Protein AF-A0AAD9SPM8-F1 (afdb_monomer_lite)

Organism: Phomopsis amygdali (NCBI:txid1214568)

pLDDT: mean 78.29, std 19.08, range [30.72, 96.81]

Foldseek 3Di:
DDDDDDPDPPPWDKDKDFDAFDADAAQPFWGKTKIWIATPDDPPDGDDIDIWIKTKLFLRRHDLQDPPDRHGDDSVCVSVVVLVVVQVVLVVCVVVVVCVPPHFAWPHKDKDWDFDADPNDTDIGIMIMTITHDDPDDDVVNVDDPPDDDPPPDPDSPDDDPPD

Radius of gyration: 18.99 Å; chains: 1; bounding box: 51×57×56 Å

Secondary structure (DSSP, 8-state):
-------------EEEEEEEEEE--TTSSSEEEEEEEEE---TT-PPPPEEEEEEEE-GGGS-SB-SSSS-B--HHHHHHHHHHHHHHHHHHHHHTT-HHHHS--EEEEEEEEEEEEETTEEEEEEEEEEEEE---SPPHHHHS---S--TT--S-TT---S--

Structure (mmCIF, N/CA/C/O backbone):
data_AF-A0AAD9SPM8-F1
#
_entry.id   AF-A0AAD9SPM8-F1
#
loop_
_atom_site.group_PDB
_atom_site.id
_atom_site.type_symbol
_atom_site.label_atom_id
_atom_site.label_alt_id
_atom_site.label_comp_id
_atom_site.label_asym_id
_atom_site.label_entity_id
_atom_site.label_seq_id
_atom_site.pdbx_PDB_ins_code
_atom_site.Cartn_x
_atom_site.Cartn_y
_atom_site.Cartn_z
_atom_site.occupancy
_atom_site.B_iso_or_equiv
_atom_site.auth_seq_id
_atom_site.auth_comp_id
_atom_site.auth_asym_id
_atom_site.auth_atom_id
_atom_site.pdbx_PDB_model_num
ATOM 1 N N . MET A 1 1 ? -11.235 36.082 13.589 1.00 33.00 1 MET A N 1
ATOM 2 C CA . MET A 1 1 ? -10.482 35.138 14.438 1.00 33.00 1 MET A CA 1
ATOM 3 C C . MET A 1 1 ? -10.648 33.766 13.798 1.00 33.00 1 MET A C 1
ATOM 5 O O . MET A 1 1 ? -11.686 33.150 13.967 1.00 33.00 1 MET A O 1
ATOM 9 N N . VAL A 1 2 ? -9.714 33.380 12.925 1.00 30.72 2 VAL A N 1
ATOM 10 C CA . VAL A 1 2 ? -9.731 32.100 12.198 1.00 30.72 2 VAL A CA 1
ATOM 11 C C . VAL A 1 2 ? -8.387 31.457 12.500 1.00 30.72 2 VAL A C 1
ATOM 13 O O . VAL A 1 2 ? -7.361 31.912 12.003 1.00 30.72 2 VAL A O 1
ATOM 16 N N . THR A 1 3 ? -8.370 30.498 13.417 1.00 35.12 3 THR A N 1
ATOM 17 C CA . THR A 1 3 ? -7.163 29.739 13.745 1.00 35.12 3 THR A CA 1
ATOM 18 C C . THR A 1 3 ? -7.046 28.573 12.776 1.00 35.12 3 THR A C 1
ATOM 20 O O . THR A 1 3 ? -7.935 27.724 12.725 1.00 35.12 3 THR A O 1
ATOM 23 N N . SER A 1 4 ? -5.955 28.578 12.007 1.00 40.25 4 SER A N 1
ATOM 24 C CA . SER A 1 4 ? -5.495 27.496 11.138 1.00 40.25 4 SER A CA 1
ATOM 25 C C . SER A 1 4 ? -5.651 26.127 11.795 1.00 40.25 4 SER A C 1
ATOM 27 O O . SER A 1 4 ? -5.135 25.897 12.889 1.00 40.25 4 SER A O 1
ATOM 29 N N . GLY A 1 5 ? -6.322 25.212 11.096 1.00 36.94 5 GLY A N 1
ATOM 30 C CA . GLY A 1 5 ? -6.276 23.784 11.380 1.00 36.94 5 GLY A CA 1
ATOM 31 C C . GLY A 1 5 ? -4.933 23.231 10.922 1.00 36.94 5 GLY A C 1
ATOM 32 O O . GLY A 1 5 ? -4.677 23.091 9.733 1.00 36.94 5 GLY A O 1
ATOM 33 N N . ASP A 1 6 ? -4.078 23.004 11.902 1.00 39.72 6 ASP A N 1
ATOM 34 C CA . ASP A 1 6 ? -2.726 22.470 11.842 1.00 39.72 6 ASP A CA 1
ATOM 35 C C . ASP A 1 6 ? -2.682 21.108 11.115 1.00 39.72 6 ASP A C 1
ATOM 37 O O . ASP A 1 6 ? -3.032 20.073 11.687 1.00 39.72 6 ASP A O 1
ATOM 41 N N . THR A 1 7 ? -2.266 21.087 9.844 1.00 44.56 7 THR A N 1
ATOM 42 C CA . THR A 1 7 ? -1.962 19.854 9.098 1.00 44.56 7 THR A CA 1
ATOM 43 C C . THR A 1 7 ? -0.644 19.266 9.613 1.00 44.56 7 THR A C 1
ATOM 45 O O . THR A 1 7 ? 0.377 19.271 8.924 1.00 44.56 7 THR A O 1
ATOM 48 N N . ARG A 1 8 ? -0.624 18.793 10.864 1.00 42.34 8 ARG A N 1
ATOM 49 C CA . ARG A 1 8 ? 0.534 18.078 11.410 1.00 42.34 8 ARG A CA 1
ATOM 50 C C . ARG A 1 8 ? 0.630 16.724 10.727 1.00 42.34 8 ARG A C 1
ATOM 52 O O . ARG A 1 8 ? -0.195 15.848 10.976 1.00 42.34 8 ARG A O 1
ATOM 59 N N . PHE A 1 9 ? 1.673 16.528 9.927 1.00 42.69 9 PHE A N 1
ATOM 60 C CA . PHE A 1 9 ? 2.200 15.192 9.676 1.00 42.69 9 PHE A CA 1
ATOM 61 C C . PHE A 1 9 ? 2.575 14.606 11.037 1.00 42.69 9 PHE A C 1
ATOM 63 O O . PHE A 1 9 ? 3.567 15.010 11.647 1.00 42.69 9 PHE A O 1
ATOM 70 N N . ARG A 1 10 ? 1.733 13.726 11.577 1.00 57.44 10 ARG A N 1
ATOM 71 C CA . ARG A 1 10 ? 2.081 13.008 12.794 1.00 57.44 10 ARG A CA 1
ATOM 72 C C . ARG A 1 10 ? 3.181 12.018 12.422 1.00 57.44 10 ARG A C 1
ATOM 74 O O . ARG A 1 10 ? 2.962 11.146 11.589 1.00 57.44 10 ARG A O 1
ATOM 81 N N . ASN A 1 11 ? 4.367 12.172 13.011 1.00 66.81 11 ASN A N 1
ATOM 82 C CA . ASN A 1 11 ? 5.426 11.161 12.948 1.00 66.81 11 ASN A CA 1
ATOM 83 C C . ASN A 1 11 ? 5.044 9.988 13.864 1.00 66.81 11 ASN A C 1
ATOM 85 O O . ASN A 1 11 ? 5.685 9.739 14.882 1.00 66.81 11 ASN A O 1
ATOM 89 N N . GLU A 1 12 ? 3.944 9.322 13.533 1.00 83.06 12 GLU A N 1
ATOM 90 C CA . GLU A 1 12 ? 3.521 8.080 14.163 1.00 83.06 12 GLU A CA 1
ATOM 91 C C . GLU A 1 12 ? 4.244 6.922 13.476 1.00 83.06 12 GLU A C 1
ATOM 93 O O . GLU A 1 12 ? 4.423 6.901 12.256 1.00 83.06 12 GLU A O 1
ATOM 98 N N . THR A 1 13 ? 4.696 5.958 14.270 1.00 87.88 13 THR A N 1
ATOM 99 C CA . THR A 1 13 ? 5.252 4.705 13.768 1.00 87.88 13 THR A CA 1
ATOM 100 C C . THR A 1 13 ? 4.348 3.564 14.208 1.00 87.88 13 THR A C 1
ATOM 102 O O . THR A 1 13 ? 3.728 3.603 15.270 1.00 87.88 13 THR A O 1
ATOM 105 N N . ALA A 1 14 ? 4.258 2.529 13.384 1.00 90.62 14 ALA A N 1
ATOM 106 C CA . ALA A 1 14 ? 3.509 1.325 13.701 1.00 90.62 14 ALA A CA 1
ATOM 107 C C . ALA A 1 14 ? 4.239 0.108 13.142 1.00 90.62 14 ALA A C 1
ATOM 109 O O . ALA A 1 14 ? 4.899 0.186 12.101 1.00 90.62 14 ALA A O 1
ATOM 110 N N . GLN A 1 15 ? 4.088 -1.022 13.821 1.00 92.31 15 GLN A N 1
ATOM 111 C CA . GLN A 1 15 ? 4.470 -2.317 13.288 1.00 92.31 15 GLN A CA 1
ATOM 112 C C . GLN A 1 15 ? 3.282 -2.907 12.529 1.00 92.31 15 GLN A C 1
ATOM 114 O O . GLN A 1 15 ? 2.182 -3.010 13.066 1.00 92.31 15 GLN A O 1
ATOM 119 N N . LEU A 1 16 ? 3.509 -3.304 11.278 1.00 93.19 16 LEU A N 1
ATOM 120 C CA . LEU A 1 16 ? 2.514 -3.983 10.452 1.00 93.19 16 LEU A CA 1
ATOM 121 C C . LEU A 1 16 ? 2.944 -5.436 10.255 1.00 93.19 16 LEU A C 1
ATOM 123 O O . LEU A 1 16 ? 4.063 -5.701 9.813 1.00 93.19 16 LEU A O 1
ATOM 127 N N . VAL A 1 17 ? 2.047 -6.374 10.553 1.00 95.25 17 VAL A N 1
ATOM 128 C CA . VAL A 1 17 ? 2.248 -7.807 10.305 1.00 95.25 17 VAL A CA 1
ATOM 129 C C . VAL A 1 17 ? 1.260 -8.258 9.241 1.00 95.25 17 VAL A C 1
ATOM 131 O O . VAL A 1 17 ? 0.053 -8.166 9.441 1.00 95.25 17 VAL A O 1
ATOM 134 N N . ILE A 1 18 ? 1.767 -8.747 8.108 1.00 94.88 18 ILE A N 1
ATOM 135 C CA . ILE A 1 18 ? 0.934 -9.296 7.033 1.00 94.88 18 ILE A CA 1
ATOM 136 C C . ILE A 1 18 ? 0.345 -10.629 7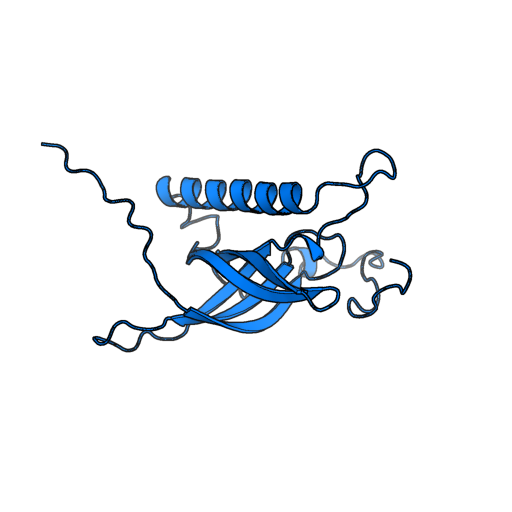.493 1.00 94.88 18 ILE A C 1
ATOM 138 O O . ILE A 1 18 ? 1.085 -11.556 7.815 1.00 94.88 18 ILE A O 1
ATOM 142 N N . THR A 1 19 ? -0.983 -10.730 7.500 1.00 93.94 19 THR A N 1
ATOM 143 C CA . THR A 1 19 ? -1.708 -11.930 7.939 1.00 93.94 19 THR A CA 1
ATOM 144 C C . THR A 1 19 ? -2.240 -12.748 6.770 1.00 93.94 19 THR A C 1
ATOM 146 O O . THR A 1 19 ? -2.265 -13.975 6.837 1.00 93.94 19 THR A O 1
ATOM 149 N N . THR A 1 20 ? -2.694 -12.111 5.687 1.00 91.56 20 THR A N 1
ATOM 150 C CA . THR A 1 20 ? -3.272 -12.828 4.538 1.00 91.56 20 THR A CA 1
ATOM 151 C C . THR A 1 20 ? -3.088 -12.045 3.237 1.00 91.56 20 THR A C 1
ATOM 153 O O . THR A 1 20 ? -3.439 -10.864 3.191 1.00 91.56 20 THR A O 1
ATOM 156 N N . PRO A 1 21 ? -2.605 -12.668 2.148 1.00 91.19 21 PRO A N 1
ATOM 157 C CA . PRO A 1 21 ? -2.650 -12.045 0.833 1.00 91.19 21 PRO A CA 1
ATOM 158 C C . PRO A 1 21 ? -4.096 -12.001 0.324 1.00 91.19 21 PRO A C 1
ATOM 160 O O . PRO A 1 21 ? -4.771 -13.025 0.267 1.00 91.19 21 PRO A O 1
ATOM 163 N N . ILE A 1 22 ? -4.579 -10.817 -0.053 1.00 89.25 22 ILE A N 1
ATOM 164 C CA . ILE A 1 22 ? -5.912 -10.657 -0.658 1.00 89.25 22 ILE A CA 1
ATOM 165 C C . ILE A 1 22 ? -5.767 -10.625 -2.174 1.00 89.25 22 ILE A C 1
ATOM 167 O O . ILE A 1 22 ? -6.494 -11.287 -2.913 1.00 89.25 22 ILE A O 1
ATOM 171 N N . ALA A 1 23 ? -4.825 -9.814 -2.640 1.00 89.44 23 ALA A N 1
ATOM 172 C CA . ALA A 1 23 ? -4.691 -9.491 -4.037 1.00 89.44 23 ALA A CA 1
ATOM 173 C C . ALA A 1 23 ? -3.244 -9.073 -4.329 1.00 89.44 23 ALA A C 1
ATOM 175 O O . ALA A 1 23 ? -2.890 -7.903 -4.247 1.00 89.44 23 ALA A O 1
ATOM 176 N N . ILE A 1 24 ? -2.419 -10.061 -4.673 1.00 90.25 24 ILE A N 1
ATOM 177 C CA . ILE A 1 24 ? -0.992 -9.892 -4.969 1.00 90.25 24 ILE A CA 1
ATOM 178 C C . ILE A 1 24 ? -0.661 -10.389 -6.384 1.00 90.25 24 ILE A C 1
ATOM 180 O O . ILE A 1 24 ? -1.514 -11.015 -7.022 1.00 90.25 24 ILE A O 1
ATOM 184 N N . GLY A 1 25 ? 0.536 -10.082 -6.883 1.00 86.31 25 GLY A N 1
ATOM 185 C CA . GLY A 1 25 ? 1.061 -10.562 -8.166 1.00 86.31 25 GLY A CA 1
ATOM 186 C C . GLY A 1 25 ? 1.903 -9.524 -8.912 1.00 86.31 25 GLY A C 1
ATOM 187 O O . GLY A 1 25 ? 1.778 -8.321 -8.674 1.00 86.31 25 GLY A O 1
ATOM 188 N N . ALA A 1 26 ? 2.754 -10.006 -9.821 1.00 83.50 26 ALA A N 1
ATOM 189 C CA . ALA A 1 26 ? 3.548 -9.171 -10.719 1.00 83.50 26 ALA A CA 1
ATOM 190 C C . ALA A 1 26 ? 2.668 -8.458 -11.759 1.00 83.50 26 ALA A C 1
ATOM 192 O O . ALA A 1 26 ? 1.603 -8.961 -12.118 1.00 83.50 26 ALA A O 1
ATOM 193 N N . ALA A 1 27 ? 3.125 -7.290 -12.227 1.00 83.56 27 ALA A N 1
ATOM 194 C CA . ALA A 1 27 ? 2.446 -6.461 -13.229 1.00 83.56 27 ALA A CA 1
ATOM 195 C C . ALA A 1 27 ? 0.981 -6.110 -12.889 1.00 83.56 27 ALA A C 1
ATOM 197 O O . ALA A 1 27 ? 0.174 -5.820 -13.768 1.00 83.56 27 ALA A O 1
ATOM 198 N N . ARG A 1 28 ? 0.628 -6.135 -11.600 1.00 87.62 28 ARG A N 1
ATOM 199 C CA . ARG A 1 28 ? -0.732 -5.881 -11.108 1.00 87.62 28 ARG A CA 1
ATOM 200 C C . ARG A 1 28 ? -0.925 -4.442 -10.629 1.00 87.62 28 ARG A C 1
ATOM 202 O O . ARG A 1 28 ? -2.059 -3.985 -10.508 1.00 87.62 28 ARG A O 1
ATOM 209 N N . GLY A 1 29 ? 0.173 -3.768 -10.300 1.00 90.31 29 GLY A N 1
ATOM 210 C CA . GLY A 1 29 ? 0.157 -2.512 -9.566 1.00 90.31 29 GLY A CA 1
ATOM 211 C C . GLY A 1 29 ? 0.130 -2.750 -8.055 1.00 90.31 29 GLY A C 1
ATOM 212 O O . GLY A 1 29 ? 0.881 -3.584 -7.532 1.00 90.31 29 GLY A O 1
ATOM 213 N N . ALA A 1 30 ? -0.732 -2.022 -7.345 1.00 93.69 30 ALA A N 1
ATOM 214 C CA . ALA A 1 30 ? -0.806 -2.072 -5.888 1.00 93.69 30 ALA A CA 1
ATOM 215 C C . ALA A 1 30 ? -1.088 -3.487 -5.348 1.00 93.69 30 ALA A C 1
ATOM 217 O O . ALA A 1 30 ? -2.012 -4.183 -5.780 1.00 93.69 30 ALA A O 1
ATOM 218 N N . GLN A 1 31 ? -0.303 -3.898 -4.354 1.00 95.00 31 GLN A N 1
ATOM 219 C CA . GLN A 1 31 ? -0.474 -5.173 -3.660 1.00 95.00 31 GLN A CA 1
ATOM 220 C C . GLN A 1 31 ? -1.431 -4.989 -2.484 1.00 95.00 31 GLN A C 1
ATOM 222 O O . GLN A 1 31 ? -1.266 -4.068 -1.687 1.00 95.00 31 GLN A O 1
ATOM 227 N N . ILE A 1 32 ? -2.416 -5.871 -2.347 1.00 95.00 32 ILE A N 1
ATOM 228 C CA . ILE A 1 32 ? -3.452 -5.776 -1.316 1.00 95.00 32 ILE A CA 1
ATOM 229 C C . ILE A 1 32 ? -3.316 -6.952 -0.354 1.00 95.00 32 ILE A C 1
ATOM 231 O O . ILE A 1 32 ? -3.420 -8.122 -0.748 1.00 95.00 32 ILE A O 1
ATOM 235 N N . VAL A 1 33 ? -3.115 -6.643 0.922 1.00 95.06 33 VAL A N 1
ATOM 236 C CA . VAL A 1 33 ? -2.894 -7.632 1.979 1.00 95.06 33 VAL A CA 1
ATOM 237 C C . VAL A 1 33 ? -3.679 -7.268 3.237 1.00 95.06 33 VAL A C 1
ATOM 239 O O . VAL A 1 33 ? -3.822 -6.096 3.572 1.00 95.06 33 VAL A O 1
ATOM 242 N N . ALA A 1 34 ? -4.192 -8.269 3.948 1.00 94.94 34 ALA A N 1
ATOM 243 C CA . ALA A 1 34 ? -4.690 -8.088 5.306 1.00 94.94 34 ALA A CA 1
ATOM 244 C C . ALA A 1 34 ? -3.502 -7.981 6.266 1.00 94.94 34 ALA A C 1
ATOM 246 O O . ALA A 1 34 ? -2.521 -8.724 6.133 1.00 94.94 34 ALA A O 1
ATOM 247 N N . VAL A 1 35 ? -3.594 -7.066 7.226 1.00 96.06 35 VAL A N 1
ATOM 248 C CA . VAL A 1 35 ? -2.542 -6.799 8.206 1.00 96.06 35 VAL A CA 1
ATOM 249 C C . VAL A 1 35 ? -3.116 -6.655 9.610 1.00 96.06 35 VAL A C 1
ATOM 251 O O . VAL A 1 35 ? -4.255 -6.225 9.792 1.00 96.06 35 VAL A O 1
ATOM 254 N N . THR A 1 36 ? -2.296 -6.974 10.603 1.00 95.75 36 THR A N 1
ATOM 255 C CA . THR A 1 36 ? -2.474 -6.497 11.975 1.00 95.75 36 THR A CA 1
ATOM 256 C C . THR A 1 36 ? -1.554 -5.302 12.175 1.00 95.75 36 THR A C 1
ATOM 258 O O . THR A 1 36 ? -0.360 -5.382 11.873 1.00 95.75 36 THR A O 1
ATOM 261 N N . VAL A 1 37 ? -2.114 -4.195 12.651 1.00 93.75 37 VAL A N 1
ATOM 262 C CA . VAL A 1 37 ? -1.394 -2.950 12.915 1.00 93.75 37 VAL A CA 1
ATOM 263 C C . VAL A 1 37 ? -1.237 -2.799 14.418 1.00 93.75 37 VAL A C 1
ATOM 265 O O . VAL A 1 37 ? -2.224 -2.805 15.152 1.00 93.75 37 VAL A O 1
ATOM 268 N N . THR A 1 38 ? 0.002 -2.633 14.861 1.00 92.88 38 THR A N 1
ATOM 269 C CA . THR A 1 38 ? 0.351 -2.344 16.252 1.00 92.88 38 THR A CA 1
ATOM 270 C C . THR A 1 38 ? 0.999 -0.964 16.295 1.00 92.88 38 THR A C 1
ATOM 272 O O . THR A 1 38 ? 2.179 -0.835 15.952 1.00 92.88 38 THR A O 1
ATOM 275 N N . PRO A 1 39 ? 0.249 0.091 16.657 1.00 88.44 39 PRO A N 1
ATOM 276 C CA . PRO A 1 39 ? 0.810 1.427 16.806 1.00 88.44 39 PRO A CA 1
ATOM 277 C C . PRO A 1 39 ? 1.887 1.439 17.891 1.00 88.44 39 PRO A C 1
ATOM 279 O O . PRO A 1 39 ? 1.709 0.856 18.962 1.00 88.44 39 PRO A O 1
ATOM 282 N N . HIS A 1 40 ? 3.000 2.125 17.646 1.00 83.19 40 HIS A N 1
ATOM 283 C CA . HIS A 1 40 ? 3.935 2.430 18.720 1.00 83.19 40 HIS A CA 1
ATOM 284 C C . HIS A 1 40 ? 3.324 3.554 19.559 1.00 83.19 40 HIS A C 1
ATOM 286 O O . HIS A 1 40 ? 3.275 4.707 19.134 1.00 83.19 40 HIS A O 1
ATOM 292 N N . GLY A 1 41 ? 2.798 3.203 20.735 1.00 65.56 41 GLY A N 1
ATOM 293 C CA . GLY A 1 41 ? 2.253 4.183 21.668 1.00 65.56 41 GLY A CA 1
ATOM 294 C C . GLY A 1 41 ? 3.321 5.190 22.096 1.00 65.56 41 GLY A C 1
ATOM 295 O O . GLY A 1 41 ? 4.463 4.825 22.370 1.00 65.56 41 GLY A O 1
ATOM 296 N N . THR A 1 42 ? 2.949 6.465 22.182 1.00 57.34 42 THR A N 1
ATOM 297 C CA . THR A 1 42 ? 3.657 7.407 23.058 1.00 57.34 42 THR A CA 1
ATOM 298 C C . THR A 1 42 ? 3.389 6.991 24.506 1.00 57.34 42 THR A C 1
ATOM 300 O O . THR A 1 42 ? 2.256 6.606 24.781 1.00 57.34 42 THR A O 1
ATOM 303 N N . ASP A 1 43 ? 4.394 7.079 25.387 1.00 57.09 43 ASP A N 1
ATOM 304 C CA . ASP A 1 43 ? 4.529 6.594 26.789 1.00 57.09 43 ASP A CA 1
ATOM 305 C C . ASP A 1 43 ? 3.308 6.604 27.753 1.00 57.09 43 ASP A C 1
ATOM 307 O O . ASP A 1 43 ? 3.427 6.195 28.906 1.00 57.09 43 ASP A O 1
ATOM 311 N N . THR A 1 44 ? 2.127 7.061 27.350 1.00 55.25 44 THR A N 1
ATOM 312 C CA . THR A 1 44 ? 0.973 7.325 28.212 1.00 55.25 44 THR A CA 1
ATOM 313 C C . THR A 1 44 ? -0.213 6.363 28.075 1.00 55.25 44 THR A C 1
ATOM 315 O O . THR A 1 44 ? -1.077 6.407 28.948 1.00 55.25 44 THR A O 1
ATOM 318 N N . ALA A 1 45 ? -0.271 5.465 27.082 1.00 58.66 45 ALA A N 1
ATOM 319 C CA . ALA A 1 45 ? -1.209 4.328 27.083 1.00 58.66 45 ALA A CA 1
ATOM 320 C C . ALA A 1 45 ? -0.849 3.265 26.021 1.00 58.66 45 ALA A C 1
ATOM 322 O O . ALA A 1 45 ? -0.464 3.635 24.909 1.00 58.66 45 ALA A O 1
ATOM 323 N N . PRO A 1 46 ? -1.015 1.957 26.307 1.00 60.25 46 PRO A N 1
ATOM 324 C CA . PRO A 1 46 ? -0.991 0.935 25.267 1.00 60.25 46 PRO A CA 1
ATOM 325 C C . PRO A 1 46 ? -2.178 1.148 24.318 1.00 60.25 46 PRO A C 1
ATOM 327 O O . PRO A 1 46 ? -3.325 1.217 24.756 1.00 60.25 46 PRO A O 1
ATOM 330 N N . 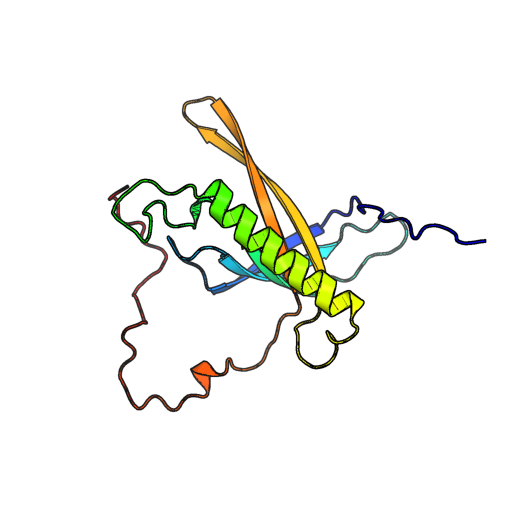VAL A 1 47 ? -1.892 1.285 23.023 1.00 72.12 47 VAL A N 1
ATOM 331 C CA . VAL A 1 47 ? -2.914 1.310 21.971 1.00 72.12 47 VAL A CA 1
ATOM 332 C C . VAL A 1 47 ? -3.133 -0.124 21.510 1.00 72.12 47 VAL A C 1
ATOM 334 O O . VAL A 1 47 ? -2.169 -0.808 21.157 1.00 72.12 47 VAL A O 1
ATOM 337 N N . ASP A 1 48 ? -4.384 -0.579 21.527 1.00 85.62 48 ASP A N 1
ATOM 338 C CA . ASP A 1 48 ? -4.727 -1.925 21.078 1.00 85.62 48 ASP A CA 1
ATOM 339 C C . ASP A 1 48 ? -4.395 -2.113 19.593 1.00 85.62 48 ASP A C 1
ATOM 341 O O . ASP A 1 48 ? -4.585 -1.223 18.758 1.00 85.62 48 ASP A O 1
ATOM 345 N N . SER A 1 49 ? -3.899 -3.303 19.258 1.00 89.94 49 SER A N 1
ATOM 346 C CA . SER A 1 49 ? -3.694 -3.696 17.868 1.00 89.94 49 SER A CA 1
ATOM 347 C C . SER A 1 49 ? -5.034 -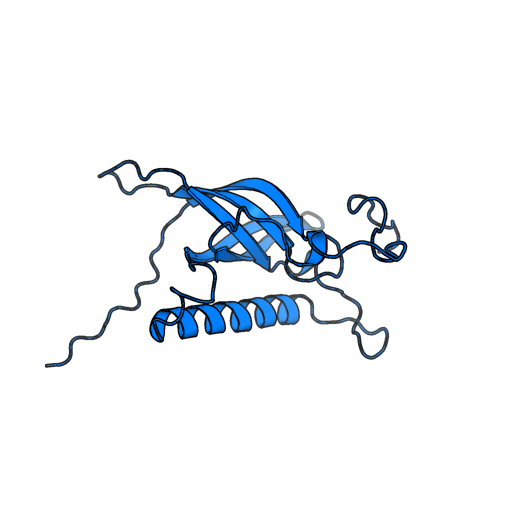3.869 17.158 1.00 89.94 49 SER A C 1
ATOM 349 O O . SER A 1 49 ? -5.968 -4.430 17.735 1.00 89.94 49 SER A O 1
ATOM 351 N N . TYR A 1 50 ? -5.105 -3.491 15.886 1.00 92.44 50 TYR A N 1
ATOM 352 C CA . TYR A 1 50 ? -6.314 -3.631 15.074 1.00 92.44 50 TYR A CA 1
ATOM 353 C C . TYR A 1 50 ? -6.027 -4.310 13.733 1.00 92.44 50 TYR A C 1
ATOM 355 O O . TYR A 1 50 ? -4.887 -4.373 13.268 1.00 92.44 50 TYR A O 1
ATOM 363 N N . GLU A 1 51 ? -7.071 -4.860 13.113 1.00 94.88 51 GLU A N 1
ATOM 364 C CA . GLU A 1 51 ? -6.980 -5.441 11.775 1.00 94.88 51 GLU A CA 1
ATOM 365 C C . GLU A 1 51 ? -7.305 -4.400 10.708 1.00 94.88 51 GLU A C 1
ATOM 367 O O . GLU A 1 51 ? -8.279 -3.661 10.824 1.00 94.88 51 GLU A O 1
ATOM 372 N N . ALA A 1 52 ? -6.524 -4.395 9.634 1.00 95.50 52 ALA A N 1
ATOM 373 C CA . ALA A 1 52 ? -6.720 -3.507 8.500 1.00 95.50 52 ALA A CA 1
ATOM 374 C C . ALA A 1 52 ? -6.379 -4.218 7.187 1.00 95.50 52 ALA A C 1
ATOM 376 O O . ALA A 1 52 ? -5.865 -5.342 7.160 1.00 95.50 52 ALA A O 1
ATOM 377 N N . VAL A 1 53 ? -6.655 -3.543 6.079 1.00 96.00 53 VAL A N 1
ATOM 378 C CA . VAL A 1 53 ? -6.122 -3.877 4.763 1.00 96.00 53 VAL A CA 1
ATOM 379 C C . VAL A 1 53 ? -5.078 -2.836 4.396 1.00 96.00 53 VAL A C 1
ATOM 381 O O . VAL A 1 53 ? -5.342 -1.636 4.437 1.00 96.00 53 VAL A O 1
ATOM 384 N N . ALA A 1 54 ? -3.895 -3.308 4.018 1.00 96.81 54 ALA A N 1
ATOM 385 C CA . ALA A 1 54 ? -2.846 -2.482 3.455 1.00 96.81 54 ALA A CA 1
ATOM 386 C C . ALA A 1 54 ? -2.850 -2.614 1.934 1.00 96.81 54 ALA A C 1
ATOM 388 O O . ALA A 1 54 ? -2.747 -3.718 1.388 1.00 96.81 54 ALA A O 1
ATOM 389 N N . LYS A 1 55 ? -2.935 -1.470 1.259 1.00 96.69 55 LYS A N 1
ATOM 390 C CA . LYS A 1 55 ? -2.650 -1.337 -0.169 1.00 96.69 55 LYS A CA 1
ATOM 391 C C . LYS A 1 55 ? -1.252 -0.766 -0.329 1.00 96.69 55 LYS A C 1
ATOM 393 O O . LYS A 1 55 ? -1.009 0.370 0.067 1.00 96.69 55 LYS A O 1
ATOM 398 N N . ILE A 1 56 ? -0.338 -1.569 -0.855 1.00 96.44 56 ILE A N 1
ATOM 399 C CA . ILE A 1 56 ? 1.090 -1.272 -0.952 1.00 96.44 56 ILE A CA 1
ATOM 400 C C . ILE A 1 56 ? 1.413 -0.891 -2.396 1.00 96.44 56 ILE A C 1
ATOM 402 O O . ILE A 1 56 ? 1.267 -1.706 -3.308 1.00 96.44 56 ILE A O 1
ATOM 406 N N . TYR A 1 57 ? 1.879 0.339 -2.585 1.00 96.31 57 TYR A N 1
ATOM 407 C CA . TYR A 1 57 ? 2.221 0.921 -3.879 1.00 96.31 57 TYR A CA 1
ATOM 408 C C . TYR A 1 57 ? 3.726 0.886 -4.047 1.00 96.31 57 TYR A C 1
ATOM 410 O O . TYR A 1 57 ? 4.458 1.768 -3.589 1.00 96.31 57 TYR A O 1
ATOM 418 N N . ASP A 1 58 ? 4.192 -0.190 -4.660 1.00 94.12 58 ASP A N 1
ATOM 419 C CA . ASP A 1 58 ? 5.607 -0.450 -4.794 1.00 94.12 58 ASP A CA 1
ATOM 420 C C . ASP A 1 58 ? 5.963 -0.681 -6.269 1.00 94.12 58 ASP A C 1
ATOM 422 O O . ASP A 1 58 ? 5.462 -1.646 -6.855 1.00 94.12 58 ASP A O 1
ATOM 426 N N . PRO A 1 59 ? 6.832 0.164 -6.865 1.00 91.88 59 PRO A N 1
ATOM 427 C CA . PRO A 1 59 ? 7.172 0.117 -8.286 1.00 91.88 59 PRO A CA 1
ATOM 428 C C . PRO A 1 59 ? 7.599 -1.256 -8.817 1.00 91.88 59 PRO A C 1
ATOM 430 O O . PRO A 1 59 ? 7.427 -1.522 -9.997 1.00 91.88 59 PRO A O 1
ATOM 433 N N . LEU A 1 60 ? 8.135 -2.151 -7.982 1.00 90.44 60 LEU A N 1
ATOM 434 C CA . LEU A 1 60 ? 8.563 -3.482 -8.444 1.00 90.44 60 LEU A CA 1
ATOM 435 C C . LEU A 1 60 ? 7.403 -4.388 -8.873 1.00 90.44 60 LEU A C 1
ATOM 437 O O . LEU A 1 60 ? 7.623 -5.341 -9.611 1.00 90.44 60 LEU A O 1
ATOM 441 N N . TYR A 1 61 ? 6.187 -4.132 -8.389 1.00 89.88 61 TYR A N 1
ATOM 442 C CA . TYR A 1 61 ? 5.012 -4.923 -8.765 1.00 89.88 61 TYR A CA 1
ATOM 443 C C . TYR A 1 61 ? 4.204 -4.293 -9.907 1.00 89.88 61 TYR A C 1
ATOM 445 O O . TYR A 1 61 ? 3.148 -4.813 -10.281 1.00 89.88 61 TYR A O 1
ATOM 453 N N . TYR A 1 62 ? 4.696 -3.188 -10.468 1.00 90.50 62 TYR A N 1
ATOM 454 C CA . TYR A 1 62 ? 4.121 -2.546 -11.643 1.00 90.50 62 TYR A CA 1
ATOM 455 C C . TYR A 1 62 ? 4.690 -3.159 -12.920 1.00 90.50 62 TYR A C 1
ATOM 457 O O . TYR A 1 62 ? 5.801 -3.690 -12.932 1.00 90.50 62 TYR A O 1
ATOM 465 N N . SER A 1 63 ? 3.899 -3.123 -13.993 1.00 86.38 63 SER A N 1
ATOM 466 C CA . SER A 1 63 ? 4.358 -3.583 -15.300 1.00 86.38 63 SER A CA 1
ATOM 467 C C . SER A 1 63 ? 5.435 -2.638 -15.817 1.00 86.38 63 SER A C 1
ATOM 469 O O . SER A 1 63 ? 5.196 -1.4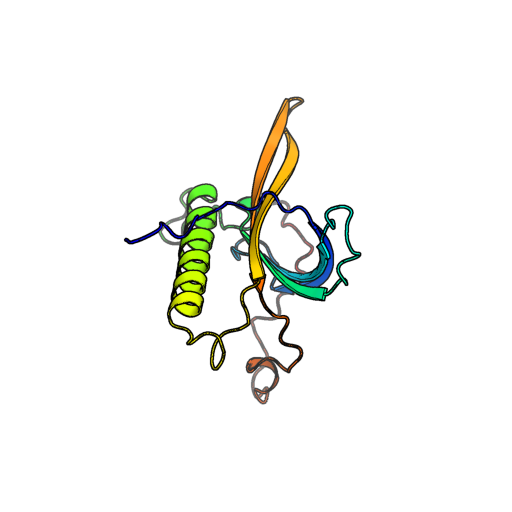39 -15.957 1.00 86.38 63 SER A O 1
ATOM 471 N N . PHE A 1 64 ? 6.610 -3.184 -16.126 1.00 85.56 64 PHE A N 1
ATOM 472 C CA . PHE A 1 64 ? 7.642 -2.443 -16.847 1.00 85.56 64 PHE A CA 1
ATOM 473 C C . PHE A 1 64 ? 7.305 -2.288 -18.330 1.00 85.56 64 PHE A C 1
ATOM 475 O O . PHE A 1 64 ? 7.867 -1.436 -19.005 1.00 85.56 64 PHE A O 1
ATOM 482 N N . GLU A 1 65 ? 6.390 -3.097 -18.846 1.00 83.00 65 GLU A N 1
ATOM 483 C CA . GLU A 1 65 ? 5.917 -2.981 -20.212 1.00 83.00 65 GLU A CA 1
ATOM 484 C C . GLU A 1 65 ? 4.726 -2.022 -20.274 1.00 83.00 65 GLU A C 1
ATOM 486 O O . GLU A 1 65 ? 3.736 -2.197 -19.556 1.00 83.00 65 GLU A O 1
ATOM 491 N N . SER A 1 66 ? 4.842 -0.999 -21.123 1.00 73.06 66 SER A N 1
ATOM 492 C CA . SER A 1 66 ? 3.752 -0.080 -21.446 1.00 73.06 66 SER A CA 1
ATOM 493 C C . SER A 1 66 ? 2.599 -0.819 -22.131 1.00 73.06 66 SER A C 1
ATOM 495 O O . SER A 1 66 ? 2.813 -1.631 -23.030 1.00 73.06 66 SER A O 1
ATOM 497 N N . GLU A 1 67 ? 1.360 -0.473 -21.772 1.00 68.00 67 GLU A N 1
ATOM 498 C CA . GLU A 1 67 ? 0.156 -0.986 -22.445 1.00 68.00 67 GLU A CA 1
ATOM 499 C C . GLU A 1 67 ? 0.099 -0.580 -23.931 1.00 68.00 67 GLU A C 1
ATOM 501 O O . GLU A 1 67 ? -0.529 -1.253 -24.749 1.00 68.00 67 GLU A O 1
ATOM 506 N N . ILE A 1 68 ? 0.768 0.523 -24.294 1.00 66.38 68 ILE A N 1
ATOM 507 C CA . ILE A 1 68 ? 0.815 1.063 -25.656 1.00 66.38 68 ILE A CA 1
ATOM 508 C C . ILE A 1 68 ? 2.219 0.850 -26.227 1.00 66.38 68 ILE A C 1
ATOM 510 O O . ILE A 1 68 ? 3.123 1.675 -26.060 1.00 66.38 68 ILE A O 1
ATOM 514 N N . GLY A 1 69 ? 2.380 -0.280 -26.916 1.00 63.59 69 GLY A N 1
ATOM 515 C CA . GLY A 1 69 ? 3.640 -0.726 -27.507 1.00 63.59 69 GLY A CA 1
ATOM 516 C C . GLY A 1 69 ? 4.634 -1.197 -26.445 1.00 63.59 69 GLY A C 1
ATOM 517 O O . GLY A 1 69 ? 4.729 -0.591 -25.386 1.00 63.59 69 GLY A O 1
ATOM 518 N N . HIS A 1 70 ? 5.378 -2.257 -26.758 1.00 74.12 70 HIS A N 1
ATOM 519 C CA . HIS A 1 70 ? 6.358 -2.956 -25.911 1.00 74.12 70 HIS A CA 1
ATOM 520 C C . HIS A 1 70 ? 7.572 -2.084 -25.508 1.00 74.12 70 HIS A C 1
ATOM 522 O O . HIS A 1 70 ? 8.726 -2.410 -25.783 1.00 74.12 70 HIS A O 1
ATOM 528 N N . HIS A 1 71 ? 7.319 -0.919 -24.919 1.00 81.06 71 HIS A N 1
ATOM 529 C CA . HIS A 1 71 ? 8.305 0.061 -24.496 1.00 81.06 71 HIS A CA 1
ATOM 530 C C . HIS A 1 71 ? 8.426 0.037 -22.968 1.00 81.06 71 HIS A C 1
ATOM 532 O O . HIS A 1 71 ? 7.417 -0.161 -22.284 1.00 81.06 71 HIS A O 1
ATOM 538 N N . PRO A 1 72 ? 9.627 0.304 -22.428 1.00 83.75 72 PRO A N 1
ATOM 539 C CA . PRO A 1 72 ? 9.832 0.556 -21.007 1.00 83.75 72 PRO A CA 1
ATOM 540 C C . PRO A 1 72 ? 8.880 1.622 -20.447 1.00 83.75 72 PRO A C 1
ATOM 542 O O . PRO A 1 72 ? 8.881 2.766 -20.905 1.00 83.75 72 PRO A O 1
ATOM 545 N N . GLY A 1 73 ? 8.097 1.253 -19.441 1.00 84.06 73 GLY A N 1
ATOM 546 C CA . GLY A 1 73 ? 7.219 2.124 -18.671 1.00 84.06 73 GLY A CA 1
ATOM 547 C C . GLY A 1 73 ? 7.882 2.620 -17.384 1.00 84.06 73 GLY A C 1
ATOM 548 O O . GLY A 1 73 ? 8.665 1.912 -16.743 1.00 84.06 73 GLY A O 1
ATOM 549 N N . ASP A 1 74 ? 7.547 3.843 -16.969 1.00 90.69 74 ASP A N 1
ATOM 550 C CA . ASP A 1 74 ? 7.992 4.386 -15.684 1.00 90.69 74 ASP A CA 1
ATOM 551 C C . ASP A 1 74 ? 7.133 3.825 -14.538 1.00 90.69 74 ASP A C 1
ATOM 553 O O . ASP A 1 74 ? 6.068 4.342 -14.184 1.00 90.69 74 ASP A O 1
ATOM 557 N N . CYS A 1 75 ? 7.617 2.734 -13.944 1.00 90.88 75 CYS A N 1
ATOM 558 C CA . CYS A 1 75 ? 6.970 2.073 -12.811 1.00 90.88 75 CYS A CA 1
ATOM 559 C C . CYS A 1 75 ? 6.943 2.948 -11.548 1.00 90.88 75 CYS A C 1
ATOM 561 O O . CYS A 1 75 ? 6.062 2.786 -10.704 1.00 90.88 75 CYS A O 1
ATOM 563 N N . VAL A 1 76 ? 7.908 3.864 -11.391 1.00 92.06 76 VAL A N 1
ATOM 564 C CA . VAL A 1 76 ? 7.983 4.752 -10.222 1.00 92.06 76 VAL A CA 1
ATOM 565 C C . VAL A 1 76 ? 6.908 5.820 -10.315 1.00 92.06 76 VAL A C 1
ATOM 567 O O . VAL A 1 76 ? 6.212 6.071 -9.326 1.00 92.06 76 VAL A O 1
ATOM 570 N N . TYR A 1 77 ? 6.755 6.412 -11.500 1.00 92.88 77 TYR A N 1
ATOM 571 C CA . TYR A 1 77 ? 5.666 7.331 -11.794 1.00 92.88 77 TYR A CA 1
ATOM 572 C C . TYR A 1 77 ? 4.315 6.641 -11.603 1.00 92.88 77 TYR A C 1
ATOM 574 O O . TYR A 1 77 ? 3.514 7.123 -10.812 1.00 92.88 77 TYR A O 1
ATOM 582 N N . SER A 1 78 ? 4.112 5.472 -12.216 1.00 92.75 78 SER A N 1
ATOM 583 C CA . SER A 1 78 ? 2.837 4.738 -12.155 1.00 92.75 78 SER A CA 1
ATOM 584 C C . SER A 1 78 ? 2.421 4.392 -10.719 1.00 92.75 78 SER A C 1
ATOM 586 O O . SER A 1 78 ? 1.301 4.677 -10.307 1.00 92.75 78 SER A O 1
ATOM 588 N N . ALA A 1 79 ? 3.343 3.858 -9.908 1.00 94.31 79 ALA A N 1
ATOM 589 C CA . ALA A 1 79 ? 3.057 3.549 -8.506 1.00 94.31 79 ALA A CA 1
ATOM 590 C C . ALA A 1 79 ? 2.765 4.798 -7.665 1.00 94.31 79 ALA A C 1
ATOM 592 O O . ALA A 1 79 ? 1.941 4.760 -6.750 1.00 94.31 79 ALA A O 1
ATOM 593 N N . SER A 1 80 ? 3.457 5.902 -7.954 1.00 95.06 80 SER A N 1
ATOM 594 C CA . SER A 1 80 ? 3.234 7.167 -7.254 1.00 95.06 80 SER A CA 1
ATOM 595 C C . SER A 1 80 ? 1.898 7.794 -7.639 1.00 95.06 80 SER A C 1
ATOM 597 O O . SER A 1 80 ? 1.211 8.308 -6.760 1.00 95.06 80 SER A O 1
ATOM 599 N N . ASP A 1 81 ? 1.536 7.744 -8.920 1.00 95.25 81 ASP A N 1
ATOM 600 C CA . ASP A 1 81 ? 0.291 8.293 -9.455 1.00 95.25 81 ASP A CA 1
ATOM 601 C C . ASP A 1 81 ? -0.924 7.559 -8.878 1.00 95.25 81 ASP A C 1
ATOM 603 O O . ASP A 1 81 ? -1.791 8.194 -8.279 1.00 95.25 81 ASP A O 1
ATOM 607 N N . ASP A 1 82 ? -0.924 6.222 -8.914 1.00 95.75 82 ASP A N 1
ATOM 608 C CA . ASP A 1 82 ? -1.972 5.397 -8.298 1.00 95.75 82 ASP A CA 1
ATOM 609 C C . ASP A 1 82 ? -2.140 5.698 -6.802 1.00 95.75 82 ASP A C 1
ATOM 611 O O . ASP A 1 82 ? -3.257 5.897 -6.316 1.00 95.75 82 ASP A O 1
ATOM 615 N N . TYR A 1 83 ? -1.024 5.767 -6.065 1.00 96.38 83 TYR A N 1
ATOM 616 C CA . TYR A 1 83 ? -1.035 6.095 -4.640 1.00 96.38 83 TYR A CA 1
ATOM 617 C C . TYR A 1 83 ? -1.634 7.481 -4.384 1.00 96.38 83 TYR A C 1
ATOM 619 O O . TYR A 1 83 ? -2.476 7.622 -3.499 1.00 96.38 83 TYR A O 1
ATOM 627 N N . ILE A 1 84 ? -1.195 8.507 -5.126 1.00 96.00 84 ILE A N 1
ATOM 628 C CA . ILE A 1 84 ? -1.663 9.888 -4.947 1.00 96.00 84 ILE A CA 1
ATOM 629 C C . ILE A 1 84 ? -3.153 9.968 -5.256 1.00 96.00 84 ILE A C 1
ATOM 631 O O . ILE A 1 84 ? -3.905 10.485 -4.431 1.00 96.00 84 ILE A O 1
ATOM 635 N N . ASN A 1 85 ? -3.580 9.425 -6.395 1.00 96.06 85 ASN A N 1
ATOM 636 C CA . ASN A 1 85 ? -4.974 9.456 -6.822 1.00 96.06 85 ASN A CA 1
ATOM 637 C C . ASN A 1 85 ? -5.885 8.787 -5.787 1.00 96.06 85 ASN A C 1
ATOM 639 O O . ASN A 1 85 ? -6.894 9.371 -5.381 1.00 96.06 85 ASN A O 1
ATOM 643 N N . GLU A 1 86 ? -5.514 7.601 -5.298 1.00 95.19 86 GLU A N 1
ATOM 644 C CA . GLU A 1 86 ? -6.325 6.886 -4.314 1.00 95.19 86 GLU A CA 1
ATOM 645 C C . GLU A 1 86 ? -6.295 7.557 -2.929 1.00 95.19 86 GLU A C 1
ATOM 647 O O . GLU A 1 86 ? -7.344 7.726 -2.302 1.00 95.19 86 GLU A O 1
ATOM 652 N N . ALA A 1 87 ? -5.129 8.012 -2.461 1.00 94.56 87 ALA A N 1
ATOM 653 C CA . ALA A 1 87 ? -5.003 8.739 -1.196 1.00 94.56 87 ALA A CA 1
ATOM 654 C C . ALA A 1 87 ? -5.829 10.032 -1.208 1.00 94.56 87 ALA A C 1
ATOM 656 O O . ALA A 1 87 ? -6.568 10.316 -0.264 1.00 94.56 87 ALA A O 1
ATOM 657 N N . THR A 1 88 ? -5.746 10.803 -2.294 1.00 94.31 88 THR A N 1
ATOM 658 C CA . THR A 1 88 ? -6.546 12.013 -2.487 1.00 94.31 88 THR A CA 1
ATOM 659 C C . THR A 1 88 ? -8.038 11.681 -2.494 1.00 94.31 88 THR A C 1
ATOM 661 O O . THR A 1 88 ? -8.797 12.353 -1.796 1.00 94.31 88 THR A O 1
ATOM 664 N N . ALA A 1 89 ? -8.470 10.619 -3.180 1.00 92.56 89 ALA A N 1
ATOM 665 C CA . ALA A 1 89 ? -9.871 10.196 -3.171 1.00 92.56 89 ALA A CA 1
ATOM 666 C C . ALA A 1 89 ? -10.384 9.888 -1.752 1.00 92.56 89 ALA A C 1
ATOM 668 O O . ALA A 1 89 ? -11.443 10.390 -1.365 1.00 92.56 89 ALA A O 1
ATOM 669 N N . TYR A 1 90 ? -9.626 9.138 -0.944 1.00 91.19 90 TYR A N 1
ATOM 670 C CA . TYR A 1 90 ? -10.008 8.858 0.444 1.00 91.19 90 TYR A CA 1
ATOM 671 C C . TYR A 1 90 ? -10.032 10.106 1.327 1.00 91.19 90 TYR A C 1
ATOM 673 O O . TYR A 1 90 ? -10.964 10.269 2.115 1.00 91.19 90 TYR A O 1
ATOM 681 N N . GLU A 1 91 ? -9.070 11.022 1.185 1.00 90.31 91 GLU A N 1
ATOM 682 C CA . GLU A 1 91 ? -9.102 12.292 1.921 1.00 90.31 91 GLU A CA 1
ATOM 683 C C . GLU A 1 91 ? -10.337 13.125 1.557 1.00 90.31 91 GLU A C 1
ATOM 685 O O . GLU A 1 91 ? -10.997 13.671 2.445 1.00 90.31 91 GLU A O 1
ATOM 690 N N . HIS A 1 92 ? -10.710 13.176 0.275 1.00 89.94 92 HIS A N 1
ATOM 691 C CA . HIS A 1 92 ? -11.934 13.849 -0.161 1.00 89.94 92 HIS A CA 1
ATOM 692 C C . HIS A 1 92 ? -13.192 13.201 0.431 1.00 89.94 92 HIS A C 1
ATOM 694 O O . HIS A 1 92 ? -14.056 13.917 0.943 1.00 89.94 92 HIS A O 1
ATOM 700 N N . LEU A 1 93 ? -13.289 11.867 0.421 1.00 88.00 93 LEU A N 1
ATOM 701 C CA . LEU A 1 93 ? -14.418 11.134 1.012 1.00 88.00 93 LEU A CA 1
ATOM 702 C C . LEU A 1 93 ? -14.522 11.350 2.527 1.00 88.00 93 LEU A C 1
ATOM 704 O O . LEU A 1 93 ? -15.624 11.542 3.055 1.00 88.00 93 LEU A O 1
ATOM 708 N N . ARG A 1 94 ? -13.376 11.383 3.218 1.00 84.62 94 ARG A N 1
ATOM 709 C CA . ARG A 1 94 ? -13.284 11.667 4.654 1.00 84.62 94 ARG A CA 1
ATOM 710 C C . ARG A 1 94 ? -13.772 13.081 4.973 1.00 84.62 94 ARG A C 1
ATOM 712 O O . ARG A 1 94 ? -14.583 13.259 5.880 1.00 84.62 94 ARG A O 1
ATOM 719 N N . VAL A 1 95 ? -13.327 14.088 4.215 1.00 84.88 95 VAL A N 1
ATOM 720 C CA . VAL A 1 95 ? -13.757 15.490 4.389 1.00 84.88 95 VAL A CA 1
ATOM 721 C C . VAL A 1 95 ? -15.246 15.665 4.087 1.00 84.88 95 VAL A C 1
ATOM 723 O O . VAL A 1 95 ? -15.937 16.379 4.814 1.00 84.88 95 VAL A O 1
ATOM 726 N N . ALA A 1 96 ? -15.760 14.988 3.059 1.00 82.12 96 ALA A N 1
ATOM 727 C CA . ALA A 1 96 ? -17.167 15.049 2.674 1.00 82.12 96 ALA A CA 1
ATOM 728 C C . ALA A 1 96 ? -18.122 14.379 3.685 1.00 82.12 96 ALA A C 1
ATOM 730 O O . ALA A 1 96 ? -19.335 14.497 3.522 1.00 82.12 96 ALA A O 1
ATOM 731 N N . ARG A 1 97 ? -17.605 13.681 4.714 1.00 66.81 97 ARG A N 1
ATOM 732 C CA . ARG A 1 97 ? -18.382 12.848 5.660 1.00 66.81 97 ARG A CA 1
ATOM 733 C C . ARG A 1 97 ? -19.287 11.823 4.964 1.00 66.81 97 ARG A C 1
ATOM 735 O O . ARG A 1 97 ? -20.326 11.440 5.489 1.00 66.81 97 ARG A O 1
ATOM 742 N N . GLN A 1 98 ? -18.899 11.400 3.763 1.00 63.06 98 GLN A N 1
ATOM 743 C CA . GLN A 1 98 ? -19.583 10.353 3.000 1.00 63.06 98 GLN A CA 1
ATOM 744 C C . GLN A 1 98 ? -18.918 8.983 3.182 1.00 63.06 98 GLN A C 1
ATOM 746 O O . GLN A 1 98 ? -19.441 7.983 2.691 1.00 63.06 98 GLN A O 1
ATOM 751 N N . ALA A 1 99 ? -17.785 8.939 3.892 1.00 58.06 99 ALA A N 1
ATOM 752 C CA . ALA A 1 99 ? -17.067 7.710 4.204 1.00 58.06 99 ALA A CA 1
ATOM 753 C C . ALA A 1 99 ? -17.955 6.701 4.953 1.00 58.06 99 ALA A C 1
ATOM 755 O O . ALA A 1 99 ? -17.985 5.541 4.568 1.00 58.06 99 ALA A O 1
ATOM 756 N N . ASP A 1 100 ? -18.771 7.161 5.906 1.00 56.78 100 ASP A N 1
ATOM 757 C CA . ASP A 1 100 ? -19.498 6.296 6.851 1.00 56.78 100 ASP A CA 1
ATOM 758 C C . ASP A 1 100 ? -20.574 5.382 6.224 1.00 56.78 100 ASP A C 1
ATOM 760 O O . ASP A 1 100 ? -21.125 4.532 6.920 1.00 56.78 100 ASP A O 1
ATOM 764 N N . PHE A 1 101 ? -20.904 5.533 4.933 1.00 66.38 101 PHE A N 1
ATOM 765 C CA . PHE A 1 101 ? -21.988 4.762 4.301 1.00 66.38 101 PHE A CA 1
ATOM 766 C C . PHE A 1 101 ? -21.577 3.901 3.104 1.00 66.38 101 PHE A C 1
ATOM 768 O O . PHE A 1 101 ? -22.224 2.883 2.858 1.00 66.38 101 PHE A O 1
ATOM 775 N N . PHE A 1 102 ? -20.557 4.290 2.334 1.00 74.75 102 PHE A N 1
ATOM 776 C CA . PHE A 1 102 ? -20.274 3.646 1.040 1.00 74.75 102 PHE A CA 1
ATOM 777 C C . PHE A 1 102 ? -18.798 3.348 0.777 1.00 74.75 102 PHE A C 1
ATOM 779 O O . PHE A 1 102 ? -18.488 2.716 -0.234 1.00 74.75 102 PHE A O 1
ATOM 786 N N . ALA A 1 103 ? -17.892 3.784 1.652 1.00 82.94 103 ALA A N 1
ATOM 787 C CA . ALA A 1 103 ? -16.466 3.533 1.514 1.00 82.94 103 ALA A CA 1
ATOM 788 C C . ALA A 1 103 ? -15.925 2.869 2.788 1.00 82.94 103 ALA A C 1
ATOM 790 O O . ALA A 1 103 ? -16.418 3.167 3.872 1.00 82.94 103 ALA A O 1
ATOM 791 N N . PRO A 1 104 ? -14.916 1.990 2.677 1.00 88.12 104 PRO A N 1
ATOM 792 C CA . PRO A 1 104 ? -14.209 1.485 3.848 1.00 88.12 104 PRO A CA 1
ATOM 793 C C . PRO A 1 104 ? -13.657 2.637 4.691 1.00 88.12 104 PRO A C 1
ATOM 795 O O . PRO A 1 104 ? -13.200 3.644 4.134 1.00 88.12 104 PRO A O 1
ATOM 798 N N . GLU A 1 105 ? -13.644 2.471 6.013 1.00 89.62 105 GLU A N 1
ATOM 799 C CA . GLU A 1 105 ? -12.991 3.440 6.895 1.00 89.62 105 GLU A CA 1
ATOM 800 C C . GLU A 1 105 ? -11.514 3.605 6.500 1.00 89.62 105 GLU A C 1
ATOM 802 O O . GLU A 1 105 ? -10.809 2.635 6.221 1.00 89.62 105 GLU A O 1
ATOM 807 N N . TYR A 1 106 ? -11.039 4.847 6.435 1.00 91.50 106 TYR A N 1
ATOM 808 C CA . TYR A 1 106 ? -9.688 5.167 5.985 1.00 91.50 106 TYR A CA 1
ATOM 809 C C . TYR A 1 106 ? -8.792 5.529 7.175 1.00 91.50 106 TYR A C 1
ATOM 811 O O . TYR A 1 106 ? -9.022 6.523 7.864 1.00 91.50 106 TYR A O 1
ATOM 819 N N . TYR A 1 107 ? -7.740 4.730 7.383 1.00 91.81 107 TYR A N 1
ATOM 820 C CA . TYR A 1 107 ? -6.800 4.831 8.509 1.00 91.81 107 TYR A CA 1
ATOM 821 C C . TYR A 1 107 ? -5.520 5.611 8.175 1.00 91.81 107 TYR A C 1
ATOM 823 O O . TYR A 1 107 ? -4.574 5.637 8.965 1.00 91.81 107 TYR A O 1
ATOM 831 N N . GLY A 1 108 ? -5.468 6.254 7.009 1.00 92.12 108 GLY A N 1
ATOM 832 C CA . GLY A 1 108 ? -4.372 7.140 6.636 1.00 92.12 108 GLY A CA 1
ATOM 833 C C . GLY A 1 108 ? -3.352 6.542 5.668 1.00 92.12 108 GLY A C 1
ATOM 834 O O . GLY A 1 108 ? -3.395 5.375 5.266 1.00 92.12 108 GLY A O 1
ATOM 835 N N . CYS A 1 109 ? -2.404 7.400 5.303 1.00 94.62 109 CYS A N 1
ATOM 836 C CA . CYS A 1 109 ? -1.271 7.084 4.445 1.00 94.62 109 CYS A CA 1
ATOM 837 C C . CYS A 1 109 ? -0.005 6.849 5.264 1.00 94.62 109 CYS A C 1
ATOM 839 O O . CYS A 1 109 ? 0.308 7.607 6.181 1.00 94.62 109 CYS A O 1
ATOM 841 N N . TRP A 1 110 ? 0.772 5.853 4.857 1.00 93.50 110 TRP A N 1
ATOM 842 C CA . TRP A 1 110 ? 2.004 5.458 5.523 1.00 93.50 110 TRP A CA 1
ATOM 843 C C . TRP A 1 110 ? 3.130 5.305 4.511 1.00 93.50 110 TRP A C 1
ATOM 845 O O . TRP A 1 110 ? 2.915 5.014 3.332 1.00 93.50 110 TRP A O 1
ATOM 855 N N . LYS A 1 111 ? 4.361 5.504 4.977 1.00 92.81 111 LYS A N 1
ATOM 856 C CA . LYS A 1 111 ? 5.568 5.312 4.175 1.00 92.81 111 LYS A CA 1
ATOM 857 C C . LYS A 1 111 ? 6.577 4.516 4.974 1.00 92.81 111 LYS A C 1
ATOM 859 O O . LYS A 1 111 ? 6.762 4.768 6.161 1.00 92.81 111 LYS A O 1
ATOM 864 N N . TYR A 1 112 ? 7.264 3.599 4.312 1.00 90.38 112 TYR A N 1
ATOM 865 C CA . TYR A 1 112 ? 8.386 2.883 4.900 1.00 90.38 112 TYR A CA 1
ATOM 866 C C . TYR A 1 112 ? 9.532 2.773 3.902 1.00 90.38 112 TYR A C 1
ATOM 868 O O . TYR A 1 112 ? 9.369 2.933 2.689 1.00 90.38 112 TYR A O 1
ATOM 876 N N . THR A 1 113 ? 10.727 2.555 4.434 1.00 91.06 113 THR A N 1
ATOM 877 C CA . THR A 1 113 ? 11.948 2.446 3.643 1.00 91.06 113 THR A CA 1
ATOM 878 C C . THR A 1 113 ? 12.568 1.080 3.820 1.00 91.06 113 THR A C 1
ATOM 880 O O . THR A 1 113 ? 12.841 0.672 4.947 1.00 91.06 113 THR A O 1
ATOM 883 N N . LEU A 1 114 ? 12.838 0.408 2.707 1.00 87.81 114 LEU A N 1
ATOM 884 C CA . LEU A 1 114 ? 13.562 -0.851 2.682 1.00 87.81 114 LEU A CA 1
ATOM 885 C C . LEU A 1 114 ? 14.987 -0.617 2.171 1.00 87.81 114 LEU A C 1
ATOM 887 O O . LEU A 1 114 ? 15.152 -0.062 1.078 1.00 87.81 114 LEU A O 1
ATOM 891 N N . PRO A 1 115 ? 16.024 -1.032 2.918 1.00 89.50 115 PRO A N 1
ATOM 892 C CA . PRO A 1 115 ? 17.364 -1.111 2.365 1.00 89.50 115 PRO A CA 1
ATOM 893 C C . PRO A 1 115 ? 17.404 -2.233 1.320 1.00 89.50 115 PRO A C 1
ATOM 895 O O . PRO A 1 115 ? 16.932 -3.342 1.563 1.00 89.50 115 PRO A O 1
ATOM 898 N N . ILE A 1 116 ? 17.964 -1.938 0.152 1.00 88.00 116 ILE A N 1
ATOM 899 C CA . ILE A 1 116 ? 18.196 -2.902 -0.922 1.00 88.00 116 ILE A CA 1
ATOM 900 C C . ILE A 1 116 ? 19.667 -2.855 -1.327 1.00 88.00 116 ILE A C 1
ATOM 902 O O . ILE A 1 116 ? 20.261 -1.783 -1.432 1.00 88.00 116 ILE A O 1
ATOM 906 N N . THR A 1 117 ? 20.256 -4.017 -1.584 1.00 89.50 117 THR A N 1
ATOM 907 C CA . THR A 1 117 ? 21.648 -4.119 -2.031 1.00 89.50 117 THR A CA 1
ATOM 908 C C . THR A 1 117 ? 21.667 -4.349 -3.534 1.00 89.50 117 THR A C 1
ATOM 910 O O . THR A 1 117 ? 21.152 -5.355 -4.013 1.00 89.50 117 THR A O 1
ATOM 913 N N . ILE A 1 118 ? 22.265 -3.426 -4.286 1.00 86.75 118 ILE A N 1
ATOM 914 C CA . ILE A 1 118 ? 22.436 -3.543 -5.739 1.00 86.75 118 ILE A CA 1
ATOM 915 C C . ILE A 1 118 ? 23.919 -3.394 -6.053 1.00 86.75 118 ILE A C 1
ATOM 917 O O . ILE A 1 118 ? 24.475 -2.313 -5.853 1.00 86.75 118 ILE A O 1
ATOM 921 N N . ARG A 1 119 ? 24.545 -4.455 -6.583 1.00 83.50 119 ARG A N 1
ATOM 922 C CA . ARG A 1 119 ? 25.958 -4.459 -7.019 1.00 83.50 119 ARG A CA 1
ATOM 923 C C . ARG A 1 119 ? 26.887 -3.820 -5.974 1.00 83.50 119 ARG A C 1
ATOM 925 O O . ARG A 1 119 ? 27.545 -2.829 -6.260 1.00 83.50 119 ARG A O 1
ATOM 932 N N . GLU A 1 120 ? 26.837 -4.335 -4.743 1.00 88.12 120 GLU A N 1
ATOM 933 C CA . GLU A 1 120 ? 27.643 -3.883 -3.587 1.00 88.12 120 GLU A CA 1
ATOM 934 C C . GLU A 1 120 ? 27.328 -2.468 -3.060 1.00 88.12 120 GLU A C 1
ATOM 936 O O . GLU A 1 120 ? 27.851 -2.060 -2.025 1.00 88.12 120 GLU A O 1
ATOM 941 N N . SER A 1 121 ? 26.407 -1.738 -3.695 1.00 86.75 121 SER A N 1
ATOM 942 C CA . SER A 1 121 ? 25.892 -0.463 -3.192 1.00 86.75 121 SER A CA 1
ATOM 943 C C . SER A 1 121 ? 24.585 -0.660 -2.418 1.00 86.75 121 SER A C 1
ATOM 945 O O . SER A 1 121 ? 23.639 -1.278 -2.913 1.00 86.75 121 SER A O 1
ATOM 947 N N . SER A 1 122 ? 24.519 -0.120 -1.198 1.00 88.62 122 SER A N 1
ATOM 948 C CA . SER A 1 122 ? 23.271 -0.042 -0.435 1.00 88.62 122 SER A CA 1
ATOM 949 C C . SER A 1 122 ? 22.444 1.137 -0.942 1.00 88.62 122 SER A C 1
ATOM 951 O O . SER A 1 122 ? 22.906 2.281 -0.948 1.00 88.62 122 SER A O 1
ATOM 953 N N . LYS A 1 123 ? 21.224 0.861 -1.397 1.00 88.38 123 LYS A N 1
ATOM 954 C CA . LYS A 1 123 ? 20.242 1.864 -1.816 1.00 88.38 123 LYS A CA 1
ATOM 955 C C . LYS A 1 123 ? 18.999 1.760 -0.945 1.00 88.38 123 LYS A C 1
ATOM 957 O O . LYS A 1 123 ? 18.720 0.730 -0.343 1.00 88.38 123 LYS A O 1
ATOM 962 N N . ILE A 1 124 ? 18.231 2.843 -0.893 1.00 89.50 124 ILE A N 1
ATOM 963 C CA . ILE A 1 124 ? 16.983 2.896 -0.132 1.00 89.50 124 ILE A CA 1
ATOM 964 C C . ILE A 1 124 ? 15.813 2.900 -1.108 1.00 89.50 124 ILE A C 1
ATOM 966 O O . ILE A 1 124 ? 15.691 3.803 -1.938 1.00 89.50 124 ILE A O 1
ATOM 970 N N . ARG A 1 125 ? 14.928 1.916 -0.968 1.00 88.50 125 ARG A N 1
ATOM 971 C CA . ARG A 1 125 ? 13.639 1.848 -1.655 1.00 88.50 125 ARG A CA 1
ATOM 972 C C . ARG A 1 125 ? 12.570 2.437 -0.749 1.00 88.50 125 ARG A C 1
ATOM 974 O O . ARG A 1 125 ? 12.399 1.988 0.381 1.00 88.50 125 ARG A O 1
ATOM 981 N N . ARG A 1 126 ? 11.875 3.464 -1.230 1.00 91.00 126 ARG A N 1
ATOM 982 C CA . ARG A 1 126 ? 10.756 4.099 -0.523 1.00 91.00 126 ARG A CA 1
ATOM 983 C C . ARG A 1 126 ? 9.461 3.486 -1.022 1.00 91.00 126 ARG A C 1
ATOM 985 O O . ARG A 1 126 ? 9.285 3.383 -2.231 1.00 91.00 126 ARG A O 1
ATOM 992 N N . ILE A 1 127 ? 8.588 3.101 -0.103 1.00 93.62 127 ILE A N 1
ATOM 993 C CA . ILE A 1 127 ? 7.314 2.467 -0.424 1.00 93.62 127 ILE A CA 1
ATOM 994 C C . ILE A 1 127 ? 6.211 3.229 0.294 1.00 93.62 127 ILE A C 1
ATOM 996 O O . ILE A 1 127 ? 6.349 3.571 1.473 1.00 93.62 127 ILE A O 1
ATOM 1000 N N . SER A 1 128 ? 5.136 3.501 -0.438 1.00 95.81 128 SER A N 1
ATOM 1001 C CA . SER A 1 128 ? 3.932 4.138 0.083 1.00 95.81 128 SER A CA 1
ATOM 1002 C C . SER A 1 128 ? 2.846 3.086 0.263 1.00 95.81 128 SER A C 1
ATOM 1004 O O . SER A 1 128 ? 2.734 2.152 -0.532 1.00 95.81 128 SER A O 1
ATOM 1006 N N . LEU A 1 129 ? 2.031 3.232 1.301 1.00 95.75 129 LEU A N 1
ATOM 1007 C CA . LEU A 1 129 ? 0.862 2.391 1.502 1.00 95.75 129 LEU A CA 1
ATOM 1008 C C . LEU A 1 129 ? -0.312 3.189 2.063 1.00 95.75 129 LEU A C 1
ATOM 1010 O O . LEU A 1 129 ? -0.135 4.222 2.709 1.00 95.75 129 LEU A O 1
ATOM 1014 N N . ILE A 1 130 ? -1.509 2.676 1.817 1.00 96.31 130 ILE A N 1
ATOM 1015 C CA . ILE A 1 130 ? -2.773 3.178 2.357 1.00 96.31 130 ILE A CA 1
ATOM 1016 C C . ILE A 1 130 ? -3.337 2.092 3.272 1.00 96.31 130 ILE A C 1
ATOM 1018 O O . ILE A 1 130 ? -3.362 0.919 2.887 1.00 96.31 130 ILE A O 1
ATOM 1022 N N . LEU A 1 131 ? -3.781 2.480 4.468 1.00 95.38 131 LEU A N 1
ATOM 1023 C CA . LEU A 1 131 ? -4.503 1.599 5.382 1.00 95.38 131 LEU A CA 1
ATOM 1024 C C . LEU A 1 131 ? -5.998 1.908 5.347 1.00 95.38 131 LEU A C 1
ATOM 1026 O O . LEU A 1 131 ? -6.403 3.065 5.470 1.00 95.38 131 LEU A O 1
ATOM 1030 N N . ILE A 1 132 ? -6.805 0.862 5.201 1.00 94.44 132 ILE A N 1
ATOM 1031 C CA . ILE A 1 132 ? -8.268 0.938 5.215 1.00 94.44 132 ILE A CA 1
ATOM 1032 C C . ILE A 1 132 ? -8.870 -0.198 6.041 1.00 94.44 132 ILE A C 1
ATOM 1034 O O . ILE A 1 132 ? -8.197 -1.185 6.353 1.00 94.44 132 ILE A O 1
ATOM 1038 N N . GLU A 1 133 ? -10.150 -0.069 6.359 1.00 92.94 133 GLU A N 1
ATOM 1039 C CA . GLU A 1 133 ? -10.950 -1.076 7.042 1.00 92.94 133 GLU A CA 1
ATOM 1040 C C . GLU A 1 133 ? -10.852 -2.446 6.363 1.00 92.94 133 GLU A C 1
ATOM 1042 O O . GLU A 1 133 ? -10.945 -2.593 5.137 1.00 92.94 133 GLU A O 1
ATOM 1047 N N . ARG A 1 134 ? -10.707 -3.489 7.186 1.00 91.62 134 ARG A N 1
ATOM 1048 C CA . ARG A 1 134 ? -10.819 -4.867 6.721 1.00 91.62 134 ARG A CA 1
ATOM 1049 C C . ARG A 1 134 ? -12.282 -5.292 6.659 1.00 91.62 134 ARG A C 1
ATOM 1051 O O . ARG A 1 134 ? -12.851 -5.741 7.650 1.00 91.62 134 ARG A O 1
ATOM 1058 N N . LEU A 1 135 ? -12.836 -5.292 5.452 1.00 87.69 135 LEU A N 1
ATOM 1059 C CA . LEU A 1 135 ? -14.133 -5.907 5.184 1.00 87.69 135 LEU A CA 1
ATOM 1060 C C . LEU A 1 135 ? -14.015 -7.436 5.286 1.00 87.69 135 LEU A C 1
ATOM 1062 O O . LEU A 1 135 ? -13.308 -8.073 4.503 1.00 87.69 135 LEU A O 1
ATOM 1066 N N . ARG A 1 136 ? -14.679 -8.029 6.284 1.00 77.31 136 ARG A N 1
ATOM 1067 C CA . ARG A 1 136 ? -14.634 -9.480 6.556 1.00 77.31 136 ARG A CA 1
ATOM 1068 C C . ARG A 1 136 ? -15.626 -10.298 5.725 1.00 77.31 136 ARG A C 1
ATOM 1070 O O . ARG A 1 136 ? -15.572 -11.525 5.761 1.00 77.31 136 ARG A O 1
ATOM 1077 N N . GLU A 1 137 ? -16.531 -9.642 5.005 1.00 70.06 137 GLU A N 1
ATOM 1078 C CA . GLU A 1 137 ? -17.582 -10.319 4.250 1.00 70.06 137 GLU A CA 1
ATOM 1079 C C . GLU A 1 137 ? -17.112 -10.891 2.905 1.00 70.06 137 GLU A C 1
ATOM 1081 O O . GLU A 1 137 ? -16.026 -10.604 2.396 1.00 70.06 137 GLU A O 1
ATOM 1086 N N . ASN A 1 138 ? -17.969 -11.731 2.321 1.00 65.50 138 ASN A N 1
ATOM 1087 C CA . ASN A 1 138 ? -17.768 -12.307 1.001 1.00 65.50 138 ASN A CA 1
ATOM 1088 C C . ASN A 1 138 ? -17.652 -11.204 -0.054 1.00 65.50 138 ASN A C 1
ATOM 1090 O O . ASN A 1 138 ? -18.493 -10.310 -0.143 1.00 65.50 138 ASN A O 1
ATOM 1094 N N . ASN A 1 139 ? -16.625 -11.294 -0.901 1.00 72.12 139 ASN A N 1
ATOM 1095 C CA . ASN A 1 139 ? -16.533 -10.403 -2.046 1.00 72.12 139 ASN A CA 1
ATOM 1096 C C . ASN A 1 139 ? -17.713 -10.661 -3.008 1.00 72.12 139 ASN A C 1
ATOM 1098 O O . ASN A 1 139 ? -18.172 -11.787 -3.176 1.00 72.12 139 ASN A O 1
ATOM 1102 N N . ILE A 1 140 ? -18.209 -9.622 -3.686 1.00 75.94 140 ILE A N 1
ATOM 1103 C CA . ILE A 1 140 ? -19.352 -9.756 -4.616 1.00 75.94 140 ILE A CA 1
ATOM 1104 C C . ILE A 1 140 ? -19.076 -10.811 -5.707 1.00 75.94 140 ILE A C 1
ATOM 1106 O O . ILE A 1 140 ? -19.994 -11.463 -6.206 1.00 75.94 140 ILE A O 1
ATOM 1110 N N . LEU A 1 141 ? -17.804 -11.007 -6.070 1.00 68.88 141 LEU A N 1
ATOM 1111 C CA . LEU A 1 141 ? -17.384 -12.011 -7.046 1.00 68.88 141 LEU A CA 1
ATOM 1112 C C . LEU A 1 141 ? -17.572 -13.453 -6.549 1.00 68.88 141 LEU A C 1
ATOM 1114 O O . LEU A 1 141 ? -17.849 -14.322 -7.371 1.00 68.88 141 LEU A O 1
ATOM 1118 N N . SER A 1 142 ? -17.458 -13.725 -5.250 1.00 68.00 142 SER A N 1
ATOM 1119 C CA . SER A 1 142 ? -17.636 -15.054 -4.664 1.00 68.00 142 SER A CA 1
ATOM 1120 C C . SER A 1 142 ? -19.111 -15.407 -4.533 1.00 68.00 142 SER A C 1
ATOM 1122 O O . SER A 1 142 ? -19.457 -16.582 -4.614 1.00 68.00 142 SER A O 1
ATOM 1124 N N . THR A 1 143 ? -19.979 -14.399 -4.438 1.00 69.06 143 THR A N 1
ATOM 1125 C CA . THR A 1 143 ? -21.439 -14.558 -4.480 1.00 69.06 143 THR A CA 1
ATOM 1126 C C . THR A 1 143 ? -21.959 -14.864 -5.890 1.00 69.06 143 THR A C 1
ATOM 1128 O O . THR A 1 143 ? -23.080 -15.350 -6.043 1.00 69.06 143 THR A O 1
ATOM 1131 N N . ARG A 1 144 ? -21.175 -14.618 -6.954 1.00 68.75 144 ARG A N 1
ATOM 1132 C CA . ARG A 1 144 ? -21.593 -14.975 -8.319 1.00 68.75 144 ARG A CA 1
ATOM 1133 C C . ARG A 1 144 ? -21.696 -16.496 -8.452 1.00 68.75 144 ARG A C 1
ATOM 1135 O O . ARG A 1 144 ? -20.698 -17.204 -8.328 1.00 68.75 144 ARG A O 1
ATOM 1142 N N . ALA A 1 145 ? -22.891 -16.989 -8.784 1.00 63.91 145 ALA A N 1
ATOM 1143 C CA . ALA A 1 145 ? -23.087 -18.374 -9.196 1.00 63.91 145 ALA A CA 1
ATOM 1144 C C . ALA A 1 145 ? -22.178 -18.669 -10.402 1.00 63.91 145 ALA A C 1
ATOM 1146 O O . ALA A 1 145 ? -22.320 -18.069 -11.471 1.00 63.91 145 ALA A O 1
ATOM 1147 N N . ARG A 1 146 ? -21.191 -19.551 -10.211 1.00 56.22 146 ARG A N 1
ATOM 1148 C CA . ARG A 1 146 ? -20.220 -19.908 -11.251 1.00 56.22 146 ARG A CA 1
ATOM 1149 C C . ARG A 1 146 ? -20.885 -20.808 -12.290 1.00 56.22 146 ARG A C 1
ATOM 1151 O O . ARG A 1 146 ? -20.821 -22.025 -12.179 1.00 56.22 146 ARG A O 1
ATOM 1158 N N . ASN A 1 147 ? -21.489 -20.205 -13.309 1.00 56.94 147 ASN A N 1
ATOM 1159 C CA . ASN A 1 147 ? -21.992 -20.929 -14.482 1.00 56.94 147 ASN A CA 1
ATOM 1160 C C . ASN A 1 147 ? -20.936 -21.109 -15.593 1.00 56.94 147 ASN A C 1
ATOM 1162 O O . ASN A 1 147 ? -21.247 -21.695 -16.625 1.00 56.94 147 ASN A O 1
ATOM 1166 N N . SER A 1 148 ? -19.692 -20.654 -15.385 1.00 52.44 148 SER A N 1
ATOM 1167 C CA . SER A 1 148 ? -18.606 -20.760 -16.371 1.00 52.44 148 SER A CA 1
ATOM 1168 C C . SER A 1 148 ? -17.259 -21.070 -15.701 1.00 52.44 148 SER A C 1
ATOM 1170 O O . SER A 1 148 ? -17.006 -20.561 -14.604 1.00 52.44 148 SER A O 1
ATOM 1172 N N . PRO A 1 149 ? -16.376 -21.870 -16.332 1.00 50.56 149 PRO A N 1
ATOM 1173 C CA . PRO A 1 149 ? -15.022 -22.099 -15.838 1.00 50.56 149 PRO A CA 1
ATOM 1174 C C . PRO A 1 149 ? -14.214 -20.793 -15.890 1.00 50.56 149 PRO A C 1
ATOM 1176 O O . PRO A 1 149 ? -14.188 -20.092 -16.900 1.00 50.56 149 PRO A O 1
ATOM 1179 N N . ASP A 1 150 ? -13.596 -20.447 -14.764 1.00 52.72 150 ASP A N 1
ATOM 1180 C CA . ASP A 1 150 ? -12.931 -19.164 -14.541 1.00 52.72 150 ASP A CA 1
ATOM 1181 C C . ASP A 1 150 ? -11.534 -19.145 -15.187 1.00 52.72 150 ASP A C 1
ATOM 1183 O O . ASP A 1 150 ? -10.588 -19.734 -14.664 1.00 52.72 150 ASP A O 1
ATOM 1187 N N . LEU A 1 151 ? -11.405 -18.457 -16.326 1.00 49.34 151 LEU A N 1
ATOM 1188 C CA . LEU A 1 151 ? -10.147 -18.278 -17.070 1.00 49.34 151 LEU A CA 1
ATOM 1189 C C . LEU A 1 151 ? -9.097 -17.444 -16.310 1.00 49.34 151 LEU A C 1
ATOM 1191 O O . LEU A 1 151 ? -7.956 -17.353 -16.755 1.00 49.34 151 LEU A O 1
ATOM 1195 N N . ARG A 1 152 ? -9.461 -16.809 -15.186 1.00 49.72 152 ARG A N 1
ATOM 1196 C CA . ARG A 1 152 ? -8.576 -15.914 -14.417 1.00 49.72 152 ARG A CA 1
ATOM 1197 C C . ARG A 1 152 ? -7.894 -16.582 -13.228 1.00 49.72 152 ARG A C 1
ATOM 1199 O O . ARG A 1 152 ? -7.129 -15.930 -12.520 1.00 49.72 152 ARG A O 1
ATOM 1206 N N . ARG A 1 153 ? -8.137 -17.875 -12.999 1.00 46.66 153 ARG A N 1
ATOM 1207 C CA . ARG A 1 153 ? -7.440 -18.651 -11.969 1.00 46.66 153 ARG A CA 1
ATOM 1208 C C . ARG A 1 153 ? -6.071 -19.096 -12.498 1.00 46.66 153 ARG A C 1
ATOM 1210 O O . ARG A 1 153 ? -5.866 -20.269 -12.786 1.00 46.66 153 ARG A O 1
ATOM 1217 N N . GLY A 1 154 ? -5.156 -18.142 -12.672 1.00 45.09 154 GLY A N 1
ATOM 1218 C CA . GLY A 1 154 ? -3.746 -18.444 -12.917 1.00 45.09 154 GLY A CA 1
ATOM 1219 C C . GLY A 1 154 ? -3.176 -19.252 -11.748 1.00 45.09 154 GLY A C 1
ATOM 1220 O O . GLY A 1 154 ? -3.430 -18.916 -10.589 1.00 45.09 154 GLY A O 1
ATOM 1221 N N . LEU A 1 155 ? -2.477 -20.347 -12.057 1.00 39.91 155 LEU A N 1
ATOM 1222 C CA . LEU A 1 155 ? -1.737 -21.142 -11.078 1.00 39.91 155 LEU A CA 1
ATOM 1223 C C . LEU A 1 155 ? -0.580 -20.309 -10.500 1.00 39.91 155 LEU A C 1
ATOM 1225 O O . LEU A 1 155 ? 0.105 -19.618 -11.243 1.00 39.91 155 LEU A O 1
ATOM 1229 N N . ASP A 1 156 ? -0.401 -20.402 -9.182 1.00 41.50 156 ASP A N 1
ATOM 1230 C CA . ASP A 1 156 ? 0.769 -19.986 -8.397 1.00 41.50 156 ASP A CA 1
ATOM 1231 C C . ASP A 1 156 ? 1.444 -18.650 -8.752 1.00 41.50 156 ASP A C 1
ATOM 1233 O O . ASP A 1 156 ? 2.430 -18.568 -9.479 1.00 41.50 156 ASP A O 1
ATOM 1237 N N . SER A 1 157 ? 1.010 -17.594 -8.060 1.00 46.09 157 SER A N 1
ATOM 1238 C CA . SER A 1 157 ? 1.645 -16.265 -8.019 1.00 46.09 157 SER A CA 1
ATOM 1239 C C . SER A 1 157 ? 3.046 -16.231 -7.369 1.00 46.09 157 SER A C 1
ATOM 1241 O O . SER A 1 157 ? 3.550 -15.146 -7.091 1.00 46.09 157 SER A O 1
ATOM 1243 N N . PHE A 1 158 ? 3.658 -17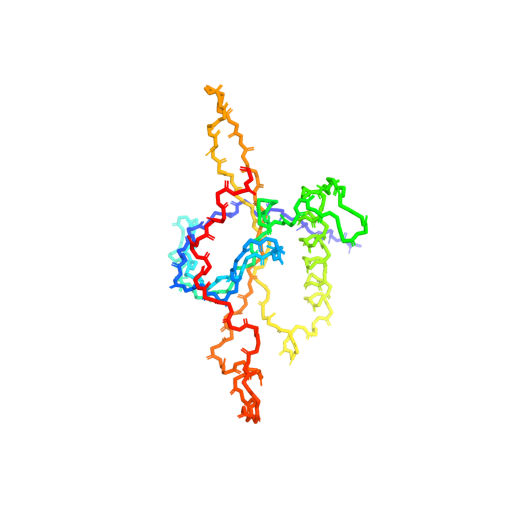.387 -7.088 1.00 43.03 158 PHE A N 1
ATOM 1244 C CA . PHE A 1 158 ? 4.991 -17.509 -6.479 1.00 43.03 158 PHE A CA 1
ATOM 1245 C C . PHE A 1 158 ? 6.084 -17.929 -7.469 1.00 43.03 158 PHE A C 1
ATOM 1247 O O . PHE A 1 158 ? 7.254 -17.984 -7.090 1.00 43.03 158 PHE A O 1
ATOM 1254 N N . HIS A 1 159 ? 5.742 -18.199 -8.731 1.00 38.47 159 HIS A N 1
ATOM 1255 C CA . HIS A 1 159 ? 6.742 -18.370 -9.778 1.00 38.47 159 HIS A CA 1
ATOM 1256 C C . HIS A 1 159 ? 6.992 -17.048 -10.495 1.00 38.47 159 HIS A C 1
ATOM 1258 O O . HIS A 1 159 ? 6.161 -16.559 -11.256 1.00 38.47 159 HIS A O 1
ATOM 1264 N N . TYR A 1 160 ? 8.171 -16.484 -10.245 1.00 44.72 160 TYR A N 1
ATOM 1265 C CA . TYR A 1 160 ? 8.796 -15.577 -11.194 1.00 44.72 160 TYR A CA 1
ATOM 1266 C C . TYR A 1 160 ? 9.067 -16.374 -12.478 1.00 44.72 160 TYR A C 1
ATOM 1268 O O . TYR A 1 160 ? 9.718 -17.418 -12.392 1.00 44.72 160 TYR A O 1
ATOM 1276 N N . PRO A 1 161 ? 8.603 -15.933 -13.658 1.00 38.56 161 PRO A N 1
ATOM 1277 C CA . PRO A 1 161 ? 9.242 -16.353 -14.892 1.00 38.56 161 PRO A CA 1
ATOM 1278 C C . PRO A 1 161 ? 10.704 -15.912 -14.796 1.00 38.56 161 PRO A C 1
ATOM 1280 O O . PRO A 1 161 ? 10.966 -14.747 -14.503 1.00 38.56 161 PRO A O 1
ATOM 1283 N N . GLU A 1 162 ? 11.651 -16.814 -15.043 1.00 40.38 162 GLU A N 1
ATOM 1284 C CA . GLU A 1 162 ? 13.087 -16.488 -15.126 1.00 40.38 162 GLU A CA 1
ATOM 1285 C C . GLU A 1 162 ? 13.434 -15.592 -16.338 1.00 40.38 162 GLU A C 1
ATOM 1287 O O . GLU A 1 162 ? 14.595 -15.440 -16.705 1.00 40.38 162 GLU A O 1
ATOM 1292 N N . GLU A 1 163 ? 12.431 -14.983 -16.968 1.00 38.69 163 GLU A N 1
ATOM 1293 C CA . GLU A 1 163 ? 12.548 -14.129 -18.143 1.00 38.69 163 GLU A CA 1
ATOM 1294 C C . GLU A 1 163 ? 12.336 -12.657 -17.757 1.00 38.69 163 GLU A C 1
ATOM 1296 O O . GLU A 1 163 ? 11.400 -12.010 -18.219 1.00 38.69 163 GLU A O 1
ATOM 1301 N N . PHE A 1 164 ? 13.205 -12.140 -16.882 1.00 38.66 164 PHE A N 1
ATOM 1302 C CA . PHE A 1 164 ? 13.484 -10.707 -16.720 1.00 38.66 164 PHE A CA 1
ATOM 1303 C C . PHE A 1 164 ? 14.962 -10.484 -16.386 1.00 38.66 164 PHE A C 1
ATOM 1305 O O . PHE A 1 164 ? 15.446 -11.083 -15.398 1.00 38.66 164 PHE A O 1
#

Sequence (164 aa):
MVTSGDTRFRNETAQLVITTPIAIGAARGAQIVAVTVTPHGTDTAPVDSYEAVAKIYDPLYYSFESEIGHHPGDCVYSASDDYINEATAYEHLRVARQADFFAPEYYGCWKYTLPITIRESSKIRRISLILIERLRENNILSTRARNSPDLRRGLDSFHYPEEF

=== Feature glossary ===
Key to the feature types in this record:

pLDDT. pLDDT is the predicted lDDT-Cα score: AlphaFold's confidence that the local environment of each residue (all inter-atomic distances within 15 Å) is correctly placed. It is a per-residue number between 0 and 100, with higher meaning more reliable.

Radius of gyration, Cα contacts, bounding box. The geometric summary reports three shape descriptors. Rg (radius of gyration) measures how spread out the Cα atoms are about their centre of mass; compact globular proteins have small Rg, elongated or unfolded ones large. Cα contacts (<8 Å, |i−j|>4) count long-range residue pairs in spatial proximity — high for tightly packed folds, near zero for rods or random coil. The bounding-box extents give the protein's footprint along x, y, z in Å.

Backbone torsions (φ/ψ). Backbone dihedral angles. Every residue except chain termini has a φ (preceding-C → N → Cα → C) and a ψ (N → Cα → C → next-N). They are reported in degrees following the IUPAC sign convention. Secondary structure is essentially a statement about which (φ, ψ) basin each residue occupies.

Contact-map, Ramachandran, and PAE plots. Plot images: a contact map (which residues are close in 3D, as an N×N binary image), a Ramachandran scatter (backbone torsion angles, revealing secondary-structure composition at a glance), and — for AlphaFold structures — a PAE heatmap (pairwise prediction confidence).

Predicted aligned error. Predicted Aligned Error (PAE) is an AlphaFold confidence matrix: entry (i, j) is the expected error in the position of residue j, in ångströms, when the prediction is superimposed on the true structure at residue i. Low PAE within a block of residues means that block is internally rigid and well-predicted; high PAE between two blocks means their relative placement is uncertain even if each block individually is confident.

Secondary structure (3-state, P-SEA). Three-state secondary structure (P-SEA) collapses the eight DSSP classes into helix (a), strand (b), and coil (c). P-SEA assigns these from Cα geometry alone — distances and angles — without requiring backbone oxygens, so it works on any Cα trace.

Solvent-accessible surface area. Solvent-accessible surface area (SASA) is the area in Å² traced out b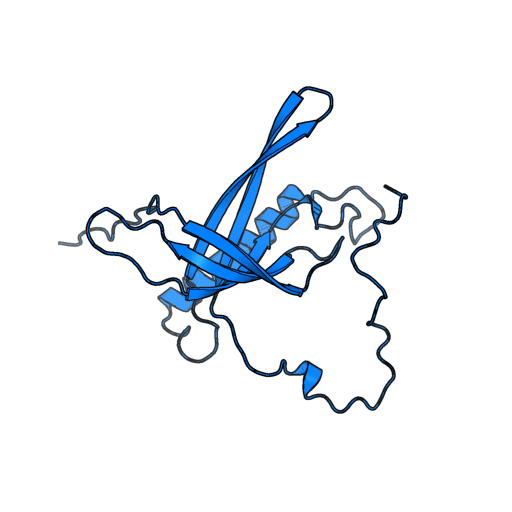y the centre of a 1.4 Å probe sphere (a water molecule) rolled over the protein's van der Waals surface (Shrake–Rupley / Lee–Richards construction). Buried residues have near-zero SASA; fully exposed residues can exceed 200 Å². The total SASA scales roughly with the number of surface residues.

Foldseek 3Di. The Foldseek 3Di string encodes local tertiary geometry as a 20-letter alphabet — one character per residue — derived from the relative positions of nearby Cα atoms. Unlike the amino-acid sequence, 3Di is a direct function of the 3D structure, so two proteins with the same fold have similar 3Di strings even at low sequence identity.

B-factor. For experimental (PDB) structures, the B-factor (temperature factor) quantifies the positional spread of each atom in the crystal — a combination of thermal vibration and static disorder — in units of Å². High B-factors mark flexible loops or poorly resolved regions; low B-factors mark the rigid, well-ordered core.

mmCIF coordinates. The mmCIF block holds the 3D Cartesian coordinates of each backbone atom (N, Cα, C, O) in ångströms. mmCIF is the PDB's canonical archive format — a tagged-loop text representation of the atomic model.

InterPro / GO / CATH / organism. Functional annotations link the protein to curated databases. InterPro entries identify conserved domains and families by matching the sequence against member-database signatures (Pfam, PROSITE, CDD, …). Gene Ontology (GO) terms describe molecular function, biological process, and cellular component in a controlled vocabulary. CATH places the structure in a hierarchical fold classification (Class/Architecture/Topology/Homologous-superfamily). The organism is the source species.

Rendered structure images. Structure images are PyMOL renders from six orthogonal camera directions. Cartoon representation draws helices as coils and strands as arrows; sticks shows the backbone as bonds; surface shows the solvent-excluded envelope. Rainbow coloring maps sequence position to hue (blue→red, N→C); chain coloring assigns a distinct color per polypeptide.

Sequence. This is the polypeptide sequence — one letter per residue, N-terminus first. Length ranges from a few dozen residues for small domains to over a thousand for large multi-domain proteins.

Secondary structure (8-state, DSSP). The SS8 string is DSSP's per-residue secondary-structure call. α-helix (H) means an i→i+4 H-bond ladder; β-strand (E) means the residue participates in a β-sheet; 3₁₀ (G) and π (I) are tighter and wider helices; T/S are turns/bends; '-' is loop.

Nearest PDB structures. Structural nearest neighbors (via Foldseek easy-search vs the PDB). Reported per hit: target PDB id, E-value, and alignment TM-score. A TM-score above ~0.5 is the conventional threshold for 'same fold'.